Protein AF-Q76MQ9-F1 (afdb_monomer_lite)

Structure (mmCIF, N/CA/C/O backbone):
data_AF-Q76MQ9-F1
#
_entry.id   AF-Q76MQ9-F1
#
loop_
_atom_site.group_PDB
_atom_site.id
_atom_site.type_symbol
_atom_site.label_atom_id
_atom_site.label_alt_id
_atom_site.label_comp_id
_atom_site.label_asym_id
_atom_site.label_entity_id
_atom_site.label_seq_id
_atom_site.pdbx_PDB_ins_code
_atom_site.Cartn_x
_atom_site.Cartn_y
_atom_site.Cartn_z
_atom_site.occupancy
_atom_site.B_iso_or_equiv
_atom_site.auth_seq_id
_atom_site.auth_comp_id
_atom_site.auth_asym_id
_atom_site.auth_atom_id
_atom_site.pdbx_PDB_model_num
ATOM 1 N N . MET A 1 1 ? -10.849 -22.589 -16.162 1.00 43.97 1 MET A N 1
ATOM 2 C CA . MET A 1 1 ? -10.514 -21.349 -15.435 1.00 43.97 1 MET A CA 1
ATOM 3 C C . MET A 1 1 ? -9.513 -21.749 -14.378 1.00 43.97 1 MET A C 1
ATOM 5 O O . MET A 1 1 ? -9.881 -22.502 -13.482 1.00 43.97 1 MET A O 1
ATOM 9 N N . GLU A 1 2 ? -8.247 -21.390 -14.553 1.00 57.81 2 GLU A N 1
ATOM 10 C CA . GLU A 1 2 ? -7.241 -21.664 -13.529 1.00 57.81 2 GLU A CA 1
ATOM 11 C C . GLU A 1 2 ? -7.565 -20.832 -12.284 1.00 57.81 2 GLU A C 1
ATOM 13 O O . GLU A 1 2 ? -7.937 -19.661 -12.373 1.00 57.81 2 GLU A O 1
ATOM 18 N N . LYS A 1 3 ? -7.523 -21.473 -11.115 1.00 65.50 3 LYS A N 1
ATOM 19 C CA . LYS A 1 3 ? -7.735 -20.798 -9.835 1.00 65.50 3 LYS A CA 1
ATOM 20 C C . LYS A 1 3 ? -6.460 -20.031 -9.497 1.00 65.50 3 LYS A C 1
ATOM 22 O O . LYS A 1 3 ? -5.523 -20.620 -8.977 1.00 65.50 3 LYS A O 1
ATOM 27 N N . HIS A 1 4 ? -6.446 -18.727 -9.751 1.00 78.44 4 HIS A N 1
ATOM 28 C CA . HIS A 1 4 ? -5.380 -17.819 -9.302 1.00 78.44 4 HIS A CA 1
ATOM 29 C C . HIS A 1 4 ? -5.653 -17.265 -7.894 1.00 78.44 4 HIS A C 1
ATOM 31 O O . HIS A 1 4 ? -5.358 -16.109 -7.602 1.00 78.44 4 HIS A O 1
ATOM 37 N N . ASN A 1 5 ? -6.267 -18.079 -7.032 1.00 89.25 5 ASN A N 1
ATOM 38 C CA . ASN A 1 5 ? -6.522 -17.697 -5.650 1.00 89.25 5 ASN A CA 1
ATOM 39 C C . ASN A 1 5 ? -5.301 -18.067 -4.813 1.00 89.25 5 ASN A C 1
ATOM 41 O O . ASN A 1 5 ? -4.793 -19.182 -4.924 1.00 89.25 5 ASN A O 1
ATOM 45 N N . TYR A 1 6 ? -4.875 -17.139 -3.968 1.00 92.94 6 TYR A N 1
ATOM 46 C CA . TYR A 1 6 ? -3.812 -17.341 -2.993 1.00 92.94 6 TYR A CA 1
ATOM 47 C C . TYR A 1 6 ? -4.435 -17.440 -1.602 1.00 92.94 6 TYR A C 1
ATOM 49 O O . TYR A 1 6 ? -5.430 -16.771 -1.321 1.00 92.94 6 TYR A O 1
ATOM 57 N N . GLU A 1 7 ? -3.852 -18.263 -0.734 1.00 91.62 7 GLU A N 1
ATOM 58 C CA . GLU A 1 7 ? -4.339 -18.453 0.640 1.00 91.62 7 GLU A CA 1
ATOM 59 C C . GLU A 1 7 ? -3.952 -17.276 1.553 1.00 91.62 7 GLU A C 1
ATOM 61 O O . GLU A 1 7 ? -4.604 -17.024 2.566 1.00 91.62 7 GLU A O 1
ATOM 66 N N . SER A 1 8 ? -2.902 -16.529 1.193 1.00 94.31 8 SER A N 1
ATOM 67 C CA . SER A 1 8 ? -2.386 -15.398 1.965 1.00 94.31 8 SER A CA 1
ATOM 68 C C . SER A 1 8 ? -2.114 -14.178 1.088 1.00 94.31 8 SER A C 1
ATOM 70 O O . SER A 1 8 ? -1.613 -14.290 -0.033 1.00 94.31 8 SER A O 1
ATOM 72 N N . ALA A 1 9 ? -2.368 -12.991 1.644 1.00 93.81 9 ALA A N 1
ATOM 73 C CA . ALA A 1 9 ? -2.048 -11.722 0.997 1.00 93.81 9 ALA A CA 1
ATOM 74 C C . ALA A 1 9 ? -0.542 -11.583 0.716 1.00 93.81 9 ALA A C 1
ATOM 76 O O . ALA A 1 9 ? -0.165 -11.089 -0.341 1.00 93.81 9 ALA A O 1
ATOM 77 N N . ALA A 1 10 ? 0.324 -12.074 1.611 1.00 93.62 10 ALA A N 1
ATOM 78 C CA . ALA A 1 10 ? 1.774 -11.984 1.432 1.00 93.62 10 ALA A CA 1
ATOM 79 C C . ALA A 1 10 ? 2.255 -12.762 0.194 1.00 93.62 10 ALA A C 1
ATOM 81 O O . ALA A 1 10 ? 3.074 -12.264 -0.578 1.00 93.62 10 ALA A O 1
ATOM 82 N N . GLU A 1 11 ? 1.703 -13.958 -0.028 1.00 94.69 11 GLU A N 1
ATOM 83 C CA . GLU A 1 11 ? 2.017 -14.781 -1.200 1.00 94.69 11 GLU A CA 1
ATOM 84 C C . GLU A 1 11 ? 1.506 -14.134 -2.489 1.00 94.69 11 GLU A C 1
ATOM 86 O O . GLU A 1 11 ? 2.221 -14.110 -3.489 1.00 94.69 11 GLU A O 1
ATOM 91 N N . ALA A 1 12 ? 0.297 -13.565 -2.455 1.00 95.00 12 ALA A N 1
ATOM 92 C CA . ALA A 1 12 ? -0.278 -12.863 -3.597 1.00 95.00 12 ALA A CA 1
ATOM 93 C C . ALA A 1 12 ? 0.556 -11.634 -3.983 1.00 95.00 12 ALA A C 1
ATOM 95 O O . ALA A 1 12 ? 0.900 -11.464 -5.150 1.00 95.00 12 ALA A O 1
ATOM 96 N N . ILE A 1 13 ? 0.943 -10.809 -3.006 1.00 94.50 13 ILE A N 1
ATOM 97 C CA . ILE A 1 13 ? 1.774 -9.618 -3.226 1.00 94.50 13 ILE A CA 1
ATOM 98 C C . ILE A 1 13 ? 3.134 -10.016 -3.807 1.00 94.50 13 ILE A C 1
ATOM 100 O O . ILE A 1 13 ? 3.616 -9.389 -4.752 1.00 94.50 13 ILE A O 1
ATOM 104 N N . GLN A 1 14 ? 3.743 -11.088 -3.296 1.00 94.00 14 GLN A N 1
ATOM 105 C CA . GLN A 1 14 ? 4.997 -11.593 -3.846 1.00 94.00 14 GLN A CA 1
ATOM 106 C C . GLN A 1 14 ? 4.825 -12.136 -5.270 1.00 94.00 14 GLN A C 1
ATOM 108 O O . GLN A 1 14 ? 5.671 -11.884 -6.121 1.00 94.00 14 GLN A O 1
ATOM 113 N N . ALA A 1 15 ? 3.717 -12.814 -5.568 1.00 94.38 15 ALA A N 1
ATOM 114 C CA . ALA A 1 15 ? 3.419 -13.269 -6.921 1.00 94.38 15 ALA A CA 1
ATOM 115 C C . ALA A 1 15 ? 3.222 -12.107 -7.908 1.00 94.38 15 ALA A C 1
ATOM 117 O O . ALA A 1 15 ? 3.606 -12.245 -9.072 1.00 94.38 15 ALA A O 1
ATOM 118 N N . VAL A 1 16 ? 2.675 -10.970 -7.455 1.00 94.25 16 VAL A N 1
ATOM 119 C CA . VAL A 1 16 ? 2.612 -9.740 -8.262 1.00 94.25 16 VAL A CA 1
ATOM 120 C C . VAL A 1 16 ? 4.014 -9.200 -8.533 1.00 94.25 16 VAL A C 1
ATOM 122 O O . VAL A 1 16 ? 4.350 -8.943 -9.685 1.00 94.25 16 VAL A O 1
ATOM 125 N N . ARG A 1 17 ? 4.870 -9.111 -7.506 1.00 92.31 17 ARG A N 1
ATOM 126 C CA . ARG A 1 17 ? 6.270 -8.669 -7.672 1.00 92.31 17 ARG A CA 1
ATOM 127 C C . ARG A 1 17 ? 7.076 -9.586 -8.602 1.00 92.31 17 ARG A C 1
ATOM 129 O O . ARG A 1 17 ? 7.877 -9.108 -9.398 1.00 92.31 17 ARG A O 1
ATOM 136 N N . ASP A 1 18 ? 6.826 -10.891 -8.550 1.00 94.19 18 ASP A N 1
ATOM 137 C CA . ASP A 1 18 ? 7.472 -11.899 -9.400 1.00 94.19 18 ASP A CA 1
ATOM 138 C C . ASP A 1 18 ? 6.932 -11.923 -10.848 1.00 94.19 18 ASP A C 1
ATOM 140 O O . ASP A 1 18 ? 7.350 -12.773 -11.636 1.00 94.19 18 ASP A O 1
ATOM 144 N N . ASN A 1 19 ? 5.989 -11.044 -11.213 1.00 92.06 19 ASN A N 1
ATOM 145 C CA . ASN A 1 19 ? 5.266 -11.054 -12.495 1.00 92.06 19 ASN A CA 1
ATOM 146 C C . ASN A 1 19 ? 4.509 -12.370 -12.784 1.00 92.06 19 ASN A C 1
ATOM 148 O O . ASN A 1 19 ? 4.196 -12.678 -13.934 1.00 92.06 19 ASN A O 1
ATOM 152 N N . LYS A 1 20 ? 4.200 -13.164 -11.751 1.00 92.81 20 LYS A N 1
ATOM 153 C CA . LYS A 1 20 ? 3.372 -14.381 -11.865 1.00 92.81 20 LYS A CA 1
ATOM 154 C C . LYS A 1 20 ? 1.881 -14.048 -11.834 1.00 92.81 20 LYS A C 1
ATOM 156 O O . LYS A 1 20 ? 1.080 -14.765 -12.430 1.00 92.81 20 LYS A O 1
ATOM 161 N N . LEU A 1 21 ? 1.517 -12.968 -11.142 1.00 92.50 21 LEU A N 1
ATOM 162 C CA . LEU A 1 21 ? 0.163 -12.433 -11.057 1.00 92.50 21 LEU A CA 1
ATOM 163 C C . LEU A 1 21 ? 0.154 -10.989 -11.575 1.00 92.50 21 LEU A C 1
ATOM 165 O O . LEU A 1 21 ? 0.960 -10.174 -11.152 1.00 92.50 21 LEU A O 1
ATOM 169 N N . HIS A 1 22 ? -0.767 -10.657 -12.478 1.00 91.25 22 HIS A N 1
ATOM 170 C CA . HIS A 1 22 ? -0.803 -9.321 -13.090 1.00 91.25 22 HIS A CA 1
ATOM 171 C C . HIS A 1 22 ? -1.515 -8.275 -12.225 1.00 91.25 22 HIS A C 1
ATOM 173 O O . HIS A 1 22 ? -1.220 -7.088 -12.319 1.00 91.25 22 HIS A O 1
ATOM 179 N N . ALA A 1 23 ? -2.484 -8.703 -11.416 1.00 92.25 23 ALA A N 1
ATOM 180 C CA . ALA A 1 23 ? -3.270 -7.823 -10.565 1.00 92.25 23 ALA A CA 1
ATOM 181 C C . ALA A 1 23 ? -3.756 -8.579 -9.329 1.00 92.25 23 ALA A C 1
ATOM 183 O O . ALA A 1 23 ? -4.116 -9.754 -9.412 1.00 92.25 23 ALA A O 1
ATOM 184 N N . PHE A 1 24 ? -3.806 -7.880 -8.199 1.00 93.94 24 PHE A N 1
ATOM 185 C CA . PHE A 1 24 ? -4.312 -8.399 -6.936 1.00 93.94 24 PHE A CA 1
ATOM 186 C C . PHE A 1 24 ? -5.328 -7.415 -6.354 1.00 93.94 24 PHE A C 1
ATOM 188 O O . PHE A 1 24 ? -5.054 -6.221 -6.257 1.00 93.94 24 PHE A O 1
ATOM 195 N N . ILE A 1 25 ? -6.513 -7.918 -6.003 1.00 93.56 25 ILE A N 1
ATOM 196 C CA . ILE A 1 25 ? -7.604 -7.124 -5.431 1.00 93.56 25 ILE A CA 1
ATOM 197 C C . ILE A 1 25 ? -7.673 -7.441 -3.942 1.00 93.56 25 ILE A C 1
ATOM 199 O O . ILE A 1 25 ? -7.880 -8.595 -3.568 1.00 93.56 25 ILE A O 1
ATOM 203 N N . TRP A 1 26 ? -7.508 -6.419 -3.105 1.00 93.88 26 TRP A N 1
ATOM 204 C CA . TRP A 1 26 ? -7.521 -6.548 -1.650 1.00 93.88 26 TRP A CA 1
ATOM 205 C C . TRP A 1 26 ? -7.908 -5.225 -0.974 1.00 93.88 26 TRP A C 1
ATOM 207 O O . TRP A 1 26 ? -8.141 -4.225 -1.654 1.00 93.88 26 TRP A O 1
ATOM 217 N N . ASP A 1 27 ? -7.976 -5.224 0.358 1.00 93.44 27 ASP A N 1
ATOM 218 C CA . ASP A 1 27 ? -8.239 -4.028 1.160 1.00 93.44 27 ASP A CA 1
ATOM 219 C C . ASP A 1 27 ? -7.221 -2.916 0.883 1.00 93.44 27 ASP A C 1
ATOM 221 O O . ASP A 1 27 ? -6.005 -3.138 0.882 1.00 93.44 27 ASP A O 1
ATOM 225 N N . SER A 1 28 ? -7.729 -1.692 0.717 1.00 91.81 28 SER A N 1
ATOM 226 C CA . SER A 1 28 ? -6.919 -0.533 0.334 1.00 91.81 28 SER A CA 1
ATOM 227 C C . SER A 1 28 ? -5.837 -0.202 1.354 1.00 91.81 28 SER A C 1
ATOM 229 O O . SER A 1 28 ? -4.711 0.057 0.957 1.00 91.81 28 SER A O 1
ATOM 231 N N . ALA A 1 29 ? -6.129 -0.293 2.656 1.00 90.25 29 ALA A N 1
ATOM 232 C CA . ALA A 1 29 ? -5.161 0.017 3.710 1.00 90.25 29 ALA A CA 1
ATOM 233 C C . ALA A 1 29 ? -3.894 -0.855 3.634 1.00 90.25 29 ALA A C 1
ATOM 235 O O . ALA A 1 29 ? -2.789 -0.368 3.856 1.00 90.25 29 ALA A O 1
ATOM 236 N N . VAL A 1 30 ? -4.042 -2.139 3.287 1.00 92.12 30 VAL A N 1
ATOM 237 C CA . VAL A 1 30 ? -2.905 -3.065 3.154 1.00 92.12 30 VAL A CA 1
ATOM 238 C C . VAL A 1 30 ? -2.125 -2.773 1.874 1.00 92.12 30 VAL A C 1
ATOM 240 O O . VAL A 1 30 ? -0.898 -2.738 1.895 1.00 92.12 30 VAL A O 1
ATOM 243 N N . LEU A 1 31 ? -2.828 -2.547 0.761 1.00 91.94 31 LEU A N 1
ATOM 244 C CA . LEU A 1 31 ? -2.188 -2.288 -0.529 1.00 91.94 31 LEU A CA 1
ATOM 245 C C . LEU A 1 31 ? -1.478 -0.930 -0.571 1.00 91.94 31 LEU A C 1
ATOM 247 O O . LEU A 1 31 ? -0.385 -0.842 -1.118 1.00 91.94 31 LEU A O 1
ATOM 251 N N . GLU A 1 32 ? -2.064 0.111 0.022 1.00 88.69 32 GLU A N 1
ATOM 252 C CA . GLU A 1 32 ? -1.445 1.436 0.140 1.00 88.69 32 GLU A CA 1
ATOM 253 C C . GLU A 1 32 ? -0.180 1.389 1.001 1.00 88.69 32 GLU A C 1
ATOM 255 O O . GLU A 1 32 ? 0.820 2.004 0.640 1.00 88.69 32 GLU A O 1
ATOM 260 N N . PHE A 1 33 ? -0.190 0.615 2.091 1.00 90.31 33 PHE A N 1
ATOM 261 C CA . PHE A 1 33 ? 0.997 0.396 2.917 1.00 90.31 33 PHE A CA 1
ATOM 262 C C . PHE A 1 33 ? 2.111 -0.356 2.167 1.00 90.31 33 PHE A C 1
ATOM 264 O O . PHE A 1 33 ? 3.277 0.022 2.224 1.00 90.31 33 PHE A O 1
ATOM 271 N N . GLU A 1 34 ? 1.780 -1.413 1.427 1.00 90.38 34 GLU A N 1
ATOM 272 C CA . GLU A 1 34 ? 2.784 -2.179 0.672 1.00 90.38 34 GLU A CA 1
ATOM 273 C C . GLU A 1 34 ? 3.360 -1.395 -0.512 1.00 90.38 34 GLU A C 1
ATOM 275 O O . GLU A 1 34 ? 4.561 -1.485 -0.783 1.00 90.38 34 GLU A O 1
ATOM 280 N N . ALA A 1 35 ? 2.524 -0.594 -1.180 1.00 88.31 35 ALA A N 1
ATOM 281 C CA . ALA A 1 35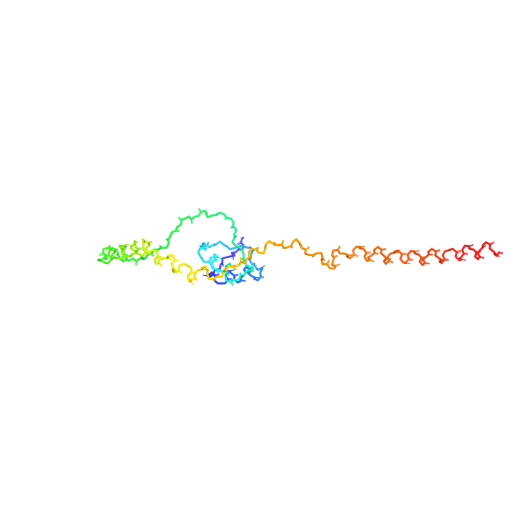 ? 2.952 0.314 -2.239 1.00 88.31 35 ALA A CA 1
ATOM 282 C C . ALA A 1 35 ? 3.806 1.477 -1.703 1.00 88.31 35 ALA A C 1
ATOM 284 O O . ALA A 1 35 ? 4.706 1.940 -2.400 1.00 88.31 35 ALA A O 1
ATOM 285 N N . SER A 1 36 ? 3.560 1.943 -0.471 1.00 85.06 36 SER A N 1
ATOM 286 C CA . SER A 1 36 ? 4.368 2.997 0.161 1.00 85.06 36 SER A CA 1
ATOM 287 C C . SER A 1 36 ? 5.707 2.474 0.692 1.00 85.06 36 SER A C 1
ATOM 289 O O . SER A 1 36 ? 6.711 3.184 0.663 1.00 85.06 36 SER A O 1
ATOM 291 N N . GLN A 1 37 ? 5.762 1.214 1.138 1.00 85.12 37 GLN A N 1
ATOM 292 C CA . GLN A 1 37 ? 6.982 0.617 1.680 1.00 85.12 37 GLN A CA 1
ATOM 293 C C . GLN A 1 37 ? 8.008 0.278 0.592 1.00 85.12 37 GLN A C 1
ATOM 295 O O . GLN A 1 37 ? 9.208 0.505 0.770 1.00 85.12 37 GLN A O 1
ATOM 300 N N . LYS A 1 38 ? 7.554 -0.291 -0.531 1.00 81.00 38 LYS A N 1
ATOM 301 C CA . LYS A 1 38 ? 8.399 -0.572 -1.694 1.00 81.00 38 LYS A CA 1
ATOM 302 C C . LYS A 1 38 ? 7.752 0.041 -2.927 1.00 81.00 38 LYS A C 1
ATOM 304 O O . LYS A 1 38 ? 6.695 -0.391 -3.367 1.00 81.00 38 LYS A O 1
ATOM 309 N N . CYS A 1 39 ? 8.431 1.022 -3.514 1.00 85.19 39 CYS A N 1
ATOM 310 C CA . CYS A 1 39 ? 7.952 1.761 -4.686 1.00 85.19 39 CYS A CA 1
ATOM 311 C C . CYS A 1 39 ? 8.014 0.945 -5.998 1.00 85.19 39 CYS A C 1
ATOM 313 O O . CYS A 1 39 ? 8.243 1.511 -7.067 1.00 85.19 39 CYS A O 1
ATOM 315 N N . ASP A 1 40 ? 7.913 -0.384 -5.921 1.00 87.75 40 ASP A N 1
ATOM 316 C CA . ASP A 1 40 ? 7.840 -1.305 -7.056 1.00 87.75 40 ASP A CA 1
ATOM 317 C C . ASP A 1 40 ? 6.393 -1.635 -7.450 1.00 87.75 40 ASP A C 1
ATOM 319 O O . ASP A 1 40 ? 6.144 -2.072 -8.573 1.00 87.75 40 ASP A O 1
ATOM 323 N N . LEU A 1 41 ? 5.442 -1.394 -6.546 1.00 89.00 41 LEU A N 1
ATOM 324 C CA . LEU A 1 41 ? 4.015 -1.607 -6.749 1.00 89.00 41 LEU A CA 1
ATOM 325 C C . LEU A 1 41 ? 3.261 -0.277 -6.740 1.00 89.00 41 LEU A C 1
ATOM 327 O O . LEU A 1 41 ? 3.640 0.674 -6.061 1.00 89.00 41 LEU A O 1
ATOM 331 N N . VAL A 1 42 ? 2.153 -0.232 -7.478 1.00 89.50 42 VAL A N 1
ATOM 332 C CA . VAL A 1 42 ? 1.228 0.906 -7.488 1.00 89.50 42 VAL A CA 1
ATOM 333 C C . VAL A 1 42 ? -0.198 0.412 -7.302 1.00 89.50 42 VAL A C 1
ATOM 335 O O . VAL A 1 42 ? -0.591 -0.619 -7.851 1.00 89.50 42 VAL A O 1
ATOM 338 N N . THR A 1 43 ? -0.988 1.159 -6.538 1.00 89.06 43 THR A N 1
ATOM 339 C CA . THR A 1 43 ? -2.435 0.963 -6.465 1.00 89.06 43 THR A CA 1
ATOM 340 C C . THR A 1 43 ? -3.102 1.724 -7.612 1.00 89.06 43 THR A C 1
ATOM 342 O O . THR A 1 43 ? -2.656 2.798 -8.012 1.00 89.06 43 THR A O 1
ATOM 345 N N . THR A 1 44 ? -4.149 1.148 -8.204 1.00 87.25 44 THR A N 1
ATOM 346 C CA . THR A 1 44 ? -4.869 1.755 -9.333 1.00 87.25 44 THR A CA 1
ATOM 347 C C . THR A 1 44 ? -6.367 1.488 -9.232 1.00 87.25 44 THR A C 1
ATOM 349 O O . THR A 1 44 ? -6.784 0.471 -8.677 1.00 87.25 44 THR A O 1
ATOM 352 N N . GLY A 1 45 ? -7.169 2.392 -9.797 1.00 85.88 45 GLY A N 1
ATOM 353 C CA . GLY A 1 45 ? -8.629 2.309 -9.816 1.00 85.88 45 GLY A CA 1
ATOM 354 C C . GLY A 1 45 ? -9.326 3.038 -8.663 1.00 85.88 45 GLY A C 1
ATOM 355 O O . GLY A 1 45 ? -8.696 3.638 -7.795 1.00 85.88 45 GLY A O 1
ATOM 356 N N . GLU A 1 46 ? -10.660 3.003 -8.687 1.00 88.62 46 GLU A N 1
ATOM 357 C CA . GLU A 1 46 ? -11.513 3.597 -7.656 1.00 88.62 46 GLU A CA 1
ATOM 358 C C . GLU A 1 46 ? -11.909 2.578 -6.577 1.00 88.62 46 GLU A C 1
ATOM 360 O O . GLU A 1 46 ? -12.079 1.384 -6.833 1.00 88.62 46 GLU A O 1
ATOM 365 N N . LEU A 1 47 ? -12.131 3.076 -5.359 1.00 89.62 47 LEU A N 1
ATOM 366 C CA . LEU A 1 47 ? -12.668 2.300 -4.241 1.00 89.62 47 LEU A CA 1
ATOM 367 C C . LEU A 1 47 ? -14.121 1.892 -4.520 1.00 89.62 47 LEU A C 1
ATOM 369 O O . LEU A 1 47 ? -15.045 2.686 -4.332 1.00 89.62 47 LEU A O 1
ATOM 373 N N . PHE A 1 48 ? -14.323 0.638 -4.926 1.00 87.44 48 PHE A N 1
ATOM 374 C CA . PHE A 1 48 ? -15.639 0.104 -5.294 1.00 87.44 48 PHE A CA 1
ATOM 375 C C . PHE A 1 48 ? -16.409 -0.535 -4.122 1.00 87.44 48 PHE A C 1
ATOM 377 O O . PHE A 1 48 ? -17.622 -0.717 -4.217 1.00 87.44 48 PHE A O 1
ATOM 384 N N . PHE A 1 49 ? -15.746 -0.844 -2.999 1.00 89.69 49 PHE A N 1
ATOM 385 C CA . PHE A 1 49 ? -16.378 -1.423 -1.807 1.00 89.69 49 PHE A CA 1
ATOM 386 C C . PHE A 1 49 ? -15.900 -0.726 -0.528 1.00 89.69 49 PHE A C 1
ATOM 388 O O . PHE A 1 49 ? -14.845 -1.035 0.019 1.00 89.69 49 PHE A O 1
ATOM 395 N N . ARG A 1 50 ? -16.684 0.247 -0.049 1.00 90.88 50 ARG A N 1
ATOM 396 C CA . ARG A 1 50 ? -16.345 1.024 1.151 1.00 90.88 50 ARG A CA 1
ATOM 397 C C . ARG A 1 50 ? -16.816 0.299 2.406 1.00 90.88 50 ARG A C 1
ATOM 399 O O . ARG A 1 50 ? -17.997 0.333 2.738 1.00 90.88 50 ARG A O 1
ATOM 406 N N . SER A 1 51 ? -15.870 -0.322 3.096 1.00 91.75 51 SER A N 1
ATOM 407 C CA . SER A 1 51 ? -16.050 -0.921 4.419 1.00 91.75 51 SER A CA 1
ATOM 408 C C . SER A 1 51 ? -14.996 -0.389 5.389 1.00 91.75 51 SER A C 1
ATOM 410 O O . SER A 1 51 ? -14.007 0.202 4.965 1.00 91.75 51 SER A O 1
ATOM 412 N N . GLY A 1 52 ? -15.226 -0.564 6.692 1.00 91.31 52 GLY A N 1
ATOM 413 C CA . GLY A 1 52 ? -14.314 -0.108 7.741 1.00 91.31 52 GLY A CA 1
ATOM 414 C C . GLY A 1 52 ? -13.988 -1.212 8.742 1.00 91.31 52 GLY A C 1
ATOM 415 O O . GLY A 1 52 ? -14.804 -2.103 8.986 1.00 91.31 52 GLY A O 1
ATOM 416 N N . PHE A 1 53 ? -12.799 -1.134 9.339 1.00 94.19 53 PHE A N 1
ATOM 417 C CA . PHE A 1 53 ? -12.388 -2.033 10.414 1.00 94.19 53 PHE A CA 1
ATOM 418 C C . PHE A 1 53 ? -13.099 -1.687 11.727 1.00 94.19 53 PHE A C 1
ATOM 420 O O . PHE A 1 53 ? -13.369 -0.524 12.025 1.00 94.19 53 PHE A O 1
ATOM 427 N N . GLY A 1 54 ? -13.389 -2.706 12.535 1.00 94.50 54 GLY A N 1
ATOM 428 C CA . GLY A 1 54 ? -14.066 -2.539 13.816 1.00 94.50 54 GLY A CA 1
ATOM 429 C C . GLY A 1 54 ? -13.655 -3.596 14.834 1.00 94.50 54 GLY A C 1
ATOM 430 O O . GLY A 1 54 ? -13.174 -4.672 14.483 1.00 94.50 54 GLY A O 1
ATOM 431 N N . ILE A 1 55 ? -13.863 -3.288 16.114 1.00 96.12 55 ILE A N 1
ATOM 432 C CA . ILE A 1 55 ? -13.562 -4.205 17.217 1.00 96.12 55 ILE A CA 1
ATOM 433 C C . ILE A 1 55 ? -14.790 -5.074 17.502 1.00 96.12 55 ILE A C 1
ATOM 435 O O . ILE A 1 55 ? -15.843 -4.578 17.906 1.00 96.12 55 ILE A O 1
ATOM 439 N N . GLY A 1 56 ? -14.646 -6.386 17.312 1.00 95.12 56 GLY A N 1
ATOM 440 C CA . GLY A 1 56 ? -15.695 -7.363 17.594 1.00 95.12 56 GLY A CA 1
ATOM 441 C C . GLY A 1 56 ? -15.782 -7.726 19.078 1.00 95.12 56 GLY A C 1
ATOM 442 O O . GLY A 1 56 ? -14.775 -8.006 19.723 1.00 95.12 56 GLY A O 1
ATOM 443 N N . MET A 1 57 ? -16.999 -7.774 19.624 1.00 95.69 57 MET A N 1
ATOM 444 C CA . MET A 1 57 ? -17.278 -8.261 20.981 1.00 95.69 57 MET A CA 1
ATOM 445 C C . MET A 1 57 ? -18.501 -9.177 20.976 1.00 95.69 57 MET A C 1
ATOM 447 O O . MET A 1 57 ? -19.357 -9.083 20.094 1.00 95.69 57 MET A O 1
ATOM 451 N N . ARG A 1 58 ? -18.614 -10.047 21.990 1.00 96.69 58 ARG A N 1
ATOM 452 C CA . ARG A 1 58 ? -19.838 -10.834 22.201 1.00 96.69 58 ARG A CA 1
ATOM 453 C C . ARG A 1 58 ? -21.042 -9.906 22.367 1.00 96.69 58 ARG A C 1
ATOM 455 O O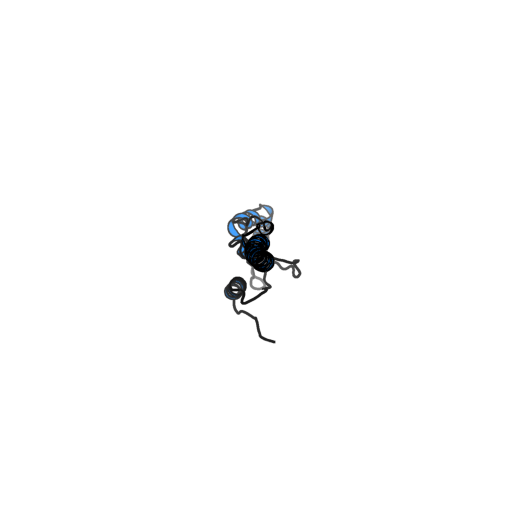 . ARG A 1 58 ? -20.921 -8.811 22.926 1.00 96.69 58 ARG A O 1
ATOM 462 N N . LYS A 1 59 ? -22.203 -10.380 21.907 1.00 93.56 59 LYS A N 1
ATOM 463 C CA . LYS A 1 59 ? -23.484 -9.710 22.149 1.00 93.56 59 LYS A CA 1
ATOM 464 C C . LYS A 1 59 ? -23.657 -9.492 23.658 1.00 93.56 59 LYS A C 1
ATOM 466 O O . LYS A 1 59 ? -23.230 -10.328 24.451 1.00 93.56 59 LYS A O 1
ATOM 471 N N . ASP A 1 60 ? -24.184 -8.324 24.014 1.00 93.88 60 ASP A N 1
ATOM 472 C CA . ASP A 1 60 ? -24.428 -7.882 25.396 1.00 93.88 60 ASP A CA 1
ATOM 473 C C . ASP A 1 60 ? -23.182 -7.754 26.292 1.00 93.88 60 ASP A C 1
ATOM 475 O O . ASP A 1 60 ? -23.276 -7.725 27.517 1.00 93.88 60 ASP A O 1
ATOM 479 N N . SER A 1 61 ? -21.993 -7.610 25.692 1.00 95.81 61 SER A N 1
ATOM 480 C CA . SER A 1 61 ? -20.784 -7.257 26.443 1.00 95.81 61 SER A CA 1
ATOM 481 C C . SER A 1 61 ? -20.942 -5.890 27.134 1.00 95.81 61 SER A C 1
ATOM 483 O O . SER A 1 61 ? -21.228 -4.901 26.445 1.00 95.81 61 SER A O 1
ATOM 485 N N . PRO A 1 62 ? -20.666 -5.780 28.450 1.00 95.69 62 PRO A N 1
ATOM 486 C CA . PRO A 1 62 ? -20.756 -4.512 29.181 1.00 95.69 62 PRO A CA 1
ATOM 487 C C . PRO A 1 62 ? -19.737 -3.471 28.685 1.00 95.69 62 PRO A C 1
ATOM 489 O O . PRO A 1 62 ? -19.907 -2.275 28.894 1.00 95.69 62 PRO A O 1
ATOM 492 N N . TRP A 1 63 ? -18.691 -3.909 27.980 1.00 95.44 63 TRP A N 1
ATOM 493 C CA . TRP A 1 63 ? -17.619 -3.047 27.476 1.00 95.44 63 TRP A CA 1
ATOM 494 C C . TRP A 1 63 ? -17.953 -2.348 26.160 1.00 95.44 63 TRP A C 1
ATOM 496 O O . TRP A 1 63 ? -17.269 -1.394 25.792 1.00 95.44 63 TRP A O 1
ATOM 506 N N . LYS A 1 64 ? -19.005 -2.787 25.454 1.00 95.56 64 LYS A N 1
ATOM 507 C CA . LYS A 1 64 ? -19.324 -2.306 24.102 1.00 95.56 64 LYS A CA 1
ATOM 508 C C . LYS A 1 64 ? -19.450 -0.781 24.048 1.00 95.56 6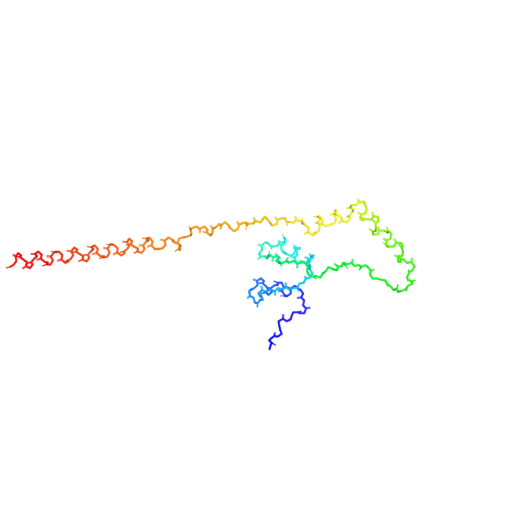4 LYS A C 1
ATOM 510 O O . LYS A 1 64 ? -18.866 -0.150 23.170 1.00 95.56 64 LYS A O 1
ATOM 515 N N . GLN A 1 65 ? -20.192 -0.193 24.990 1.00 9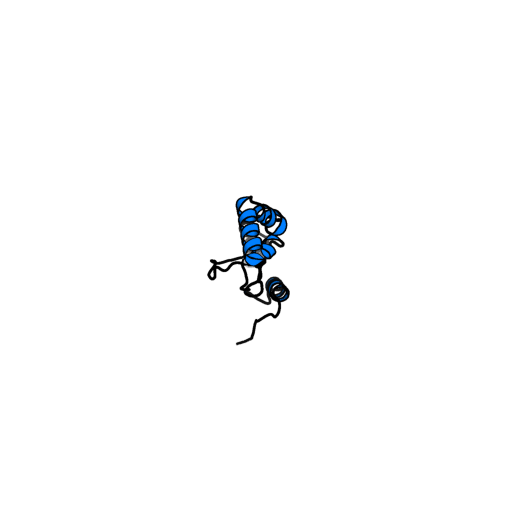5.31 65 GLN A N 1
ATOM 516 C CA . GLN A 1 65 ? -20.397 1.259 25.048 1.00 95.31 65 GLN A CA 1
ATOM 517 C C . GLN A 1 65 ? -19.107 2.001 25.394 1.00 95.31 65 GLN A C 1
ATOM 519 O O . GLN A 1 65 ? -18.728 2.921 24.675 1.00 95.31 65 GLN A O 1
ATOM 524 N N . ASN A 1 66 ? -18.405 1.566 26.442 1.00 96.62 66 ASN A N 1
ATOM 525 C CA . ASN A 1 66 ? -17.188 2.231 26.907 1.00 96.62 66 ASN A CA 1
ATOM 526 C C . ASN A 1 66 ? -16.093 2.249 25.831 1.00 96.62 66 ASN A C 1
ATOM 528 O O . ASN A 1 66 ? -15.469 3.282 25.612 1.00 96.62 66 ASN A O 1
ATOM 532 N N . VAL A 1 67 ? -15.895 1.137 25.117 1.00 96.56 67 VAL A N 1
ATOM 533 C CA . VAL A 1 67 ? -14.913 1.056 24.024 1.00 96.56 67 VAL A CA 1
ATOM 534 C C . VAL A 1 67 ? -15.328 1.924 22.840 1.00 96.56 67 VAL A C 1
ATOM 536 O O . VAL A 1 67 ? -14.491 2.627 22.286 1.00 96.56 67 VAL A O 1
ATOM 539 N N . SER A 1 68 ? -16.614 1.932 22.475 1.00 95.88 68 SER A N 1
ATOM 540 C CA . SER A 1 68 ? -17.098 2.773 21.371 1.00 95.88 68 SER A CA 1
ATOM 541 C C . SER A 1 68 ? -16.871 4.262 21.663 1.00 95.88 68 SER A C 1
ATOM 543 O O . SER A 1 68 ? -16.387 4.988 20.802 1.00 95.88 68 SER A O 1
ATOM 545 N N . LEU A 1 69 ? -17.148 4.706 22.896 1.00 97.00 69 LEU A N 1
ATOM 546 C CA . LEU A 1 69 ? -16.884 6.082 23.332 1.00 97.00 69 LEU A CA 1
ATOM 547 C C . LEU A 1 69 ? -15.386 6.409 23.357 1.00 97.00 69 LEU A C 1
ATOM 549 O O . LEU A 1 69 ? -14.996 7.513 22.985 1.00 97.00 69 LEU A O 1
ATOM 553 N N . ALA A 1 70 ? -14.540 5.459 23.763 1.00 96.88 70 ALA A N 1
ATOM 554 C CA . ALA A 1 70 ? -13.093 5.644 23.741 1.00 96.88 70 ALA A CA 1
ATOM 555 C C . ALA A 1 70 ? -12.561 5.824 22.309 1.00 96.88 70 ALA A C 1
ATOM 557 O O . ALA A 1 70 ? -11.772 6.733 22.076 1.00 96.88 70 ALA A O 1
ATOM 558 N N . ILE A 1 71 ? -13.038 5.021 21.349 1.00 96.62 71 ILE A N 1
ATOM 559 C CA . ILE A 1 71 ? -12.664 5.150 19.930 1.00 96.62 71 ILE A CA 1
ATOM 560 C C . ILE A 1 71 ? -13.092 6.513 19.379 1.00 96.62 71 ILE A C 1
ATOM 562 O O . ILE A 1 71 ? -12.294 7.175 18.721 1.00 96.62 71 ILE A O 1
ATOM 566 N N . LEU A 1 72 ? -14.318 6.958 19.679 1.00 96.81 72 LEU A N 1
ATOM 567 C CA . LEU A 1 72 ? -14.799 8.281 19.266 1.00 96.81 72 LEU A CA 1
ATOM 568 C C . LEU A 1 72 ? -13.900 9.393 19.813 1.00 96.81 72 LEU A C 1
ATOM 570 O O . LEU A 1 72 ? -13.439 10.238 19.052 1.00 96.81 72 LEU A O 1
ATOM 574 N N . LYS A 1 73 ? -13.556 9.333 21.104 1.00 97.38 73 LYS A N 1
ATOM 575 C CA . LYS A 1 73 ? -12.649 10.303 21.728 1.00 97.38 73 LYS A CA 1
ATOM 576 C C . LYS A 1 73 ? -11.254 10.300 21.089 1.00 97.38 73 LYS A C 1
ATOM 578 O O . LYS A 1 73 ? -10.664 11.365 20.937 1.00 97.38 73 LYS A O 1
ATOM 583 N N . SER A 1 74 ? -10.735 9.129 20.712 1.00 96.75 74 SER A N 1
ATOM 584 C CA . SER A 1 74 ? -9.458 8.981 19.995 1.00 96.75 74 SER A CA 1
ATOM 585 C C . SER A 1 74 ? -9.490 9.516 18.559 1.00 96.75 74 SER A C 1
ATOM 587 O O . SER A 1 74 ? -8.448 9.858 18.006 1.00 96.75 74 SER A O 1
ATOM 589 N N . HIS A 1 75 ? -10.664 9.564 17.932 1.00 95.88 75 HIS A N 1
ATOM 590 C CA . HIS A 1 75 ? -10.831 10.201 16.629 1.00 95.88 75 HIS A CA 1
ATOM 591 C C . HIS A 1 75 ? -10.962 11.724 16.775 1.00 95.88 75 HIS A C 1
ATOM 593 O O . HIS A 1 75 ? -10.358 12.470 16.014 1.00 95.88 75 HIS A O 1
ATOM 599 N N . GLU A 1 76 ? -11.712 12.201 17.773 1.00 96.88 76 GLU A N 1
ATOM 600 C CA . GLU A 1 76 ? -11.899 13.635 18.045 1.00 96.88 76 GLU A CA 1
ATOM 601 C C . GLU A 1 76 ? -10.606 14.344 18.458 1.00 96.88 76 GLU A C 1
ATOM 603 O O . GLU A 1 76 ? -10.393 15.498 18.095 1.00 96.88 76 GLU A O 1
ATOM 608 N N . ASN A 1 77 ? -9.742 13.675 19.223 1.00 96.69 77 ASN A N 1
ATOM 609 C CA . ASN A 1 77 ? -8.493 14.264 19.702 1.00 96.69 77 ASN A CA 1
ATOM 610 C C . ASN A 1 77 ? -7.313 14.120 18.722 1.00 96.69 77 ASN A C 1
ATOM 612 O O . ASN A 1 77 ? -6.210 14.528 19.077 1.00 96.69 77 ASN A O 1
ATOM 616 N N . GLY A 1 78 ? -7.522 13.527 17.540 1.00 95.38 78 GLY A N 1
ATOM 617 C CA . GLY A 1 78 ? -6.484 13.336 16.519 1.00 95.38 78 GLY A CA 1
ATOM 618 C C . GLY A 1 78 ? -5.532 12.158 16.754 1.00 95.38 78 GLY A C 1
ATOM 619 O O . GLY A 1 78 ? -4.690 11.883 15.907 1.00 95.38 78 GLY A O 1
ATOM 620 N N . PHE A 1 79 ? -5.681 11.391 17.840 1.00 96.31 79 PHE A N 1
ATOM 621 C CA . PHE A 1 79 ? -4.782 10.268 18.136 1.00 96.31 79 PHE A CA 1
ATOM 622 C C . PHE A 1 79 ? -4.775 9.202 17.028 1.00 96.31 79 PHE A C 1
ATOM 624 O O . PHE A 1 79 ? -3.745 8.590 16.753 1.00 96.31 79 PHE A O 1
ATOM 631 N N . MET A 1 80 ? -5.918 8.974 16.373 1.00 94.44 80 MET A N 1
ATOM 632 C CA . MET A 1 80 ? -5.991 8.045 15.241 1.00 94.44 80 MET A CA 1
ATOM 633 C C . MET A 1 80 ? -5.185 8.532 14.023 1.00 94.44 80 MET A C 1
ATOM 635 O O . MET A 1 80 ? -4.580 7.721 13.329 1.00 94.44 80 MET A O 1
ATOM 639 N N . GLU A 1 81 ? -5.145 9.843 13.783 1.00 93.12 81 GLU A N 1
ATOM 640 C CA . GLU A 1 81 ? -4.373 10.446 12.689 1.00 93.12 81 GLU A CA 1
ATOM 641 C C . GLU A 1 81 ? -2.864 10.328 12.945 1.00 93.12 81 GLU A C 1
ATOM 643 O O . GLU A 1 81 ? -2.102 9.968 12.045 1.00 93.12 81 GLU A O 1
ATOM 648 N N . ASP A 1 82 ? -2.435 10.525 14.195 1.00 94.56 82 ASP A N 1
ATOM 649 C CA . ASP A 1 82 ? -1.041 10.324 14.601 1.00 94.56 82 ASP A CA 1
ATOM 650 C C . ASP A 1 82 ? -0.580 8.876 14.376 1.00 94.56 82 ASP A C 1
ATOM 652 O O . ASP A 1 82 ? 0.553 8.633 13.947 1.00 94.56 82 ASP A O 1
ATOM 656 N N . LEU A 1 83 ? -1.455 7.898 14.635 1.00 93.25 83 LEU A N 1
ATOM 657 C CA . LEU A 1 83 ? -1.172 6.487 14.369 1.00 93.25 83 LEU A CA 1
ATOM 658 C C . LEU A 1 83 ? -1.054 6.199 12.869 1.00 93.25 83 LEU A C 1
ATOM 660 O O . LEU A 1 83 ? -0.100 5.534 12.468 1.00 93.25 83 LEU A O 1
ATOM 664 N N . ASP A 1 84 ? -1.972 6.709 12.045 1.00 89.94 84 ASP A N 1
ATOM 665 C CA . ASP A 1 84 ? -1.923 6.540 10.585 1.00 89.94 84 ASP A CA 1
ATOM 666 C C . ASP A 1 84 ? -0.616 7.099 10.003 1.00 89.94 84 ASP A C 1
ATOM 668 O O . ASP A 1 84 ? 0.109 6.418 9.272 1.00 89.94 84 ASP A O 1
ATOM 672 N N . LYS A 1 85 ? -0.239 8.307 10.427 1.00 88.81 85 LYS A N 1
ATOM 673 C CA . LYS A 1 85 ? 1.005 8.949 10.001 1.00 88.81 85 LYS A CA 1
ATOM 674 C C . LYS A 1 85 ? 2.249 8.169 10.428 1.00 88.81 85 LYS A C 1
ATOM 676 O O . LYS A 1 85 ? 3.215 8.088 9.675 1.00 88.81 85 LYS A O 1
ATOM 681 N N . THR A 1 86 ? 2.235 7.612 11.637 1.00 89.62 86 THR A N 1
ATOM 682 C CA . THR A 1 86 ? 3.391 6.907 12.208 1.00 89.62 86 THR A CA 1
ATOM 683 C C . THR A 1 86 ? 3.584 5.520 11.597 1.00 89.62 86 THR A C 1
ATOM 685 O O . THR A 1 86 ? 4.720 5.116 11.360 1.00 89.62 86 THR A O 1
ATOM 688 N N . TRP A 1 87 ? 2.493 4.786 11.356 1.00 88.25 87 TRP A N 1
ATOM 689 C CA . TRP A 1 87 ? 2.551 3.364 11.003 1.00 88.25 87 TRP A CA 1
ATOM 690 C C . TRP A 1 87 ? 2.221 3.060 9.542 1.00 88.25 87 TRP A C 1
ATOM 692 O O . TRP A 1 87 ? 2.754 2.090 9.012 1.00 88.25 87 TRP A O 1
ATOM 702 N N . VAL A 1 88 ? 1.367 3.852 8.889 1.00 83.75 88 VAL A N 1
ATOM 703 C CA . VAL A 1 88 ? 0.877 3.567 7.528 1.00 83.75 88 VAL A CA 1
ATOM 704 C C . VAL A 1 88 ? 1.596 4.428 6.492 1.00 83.75 88 VAL A C 1
ATOM 706 O O . VAL A 1 88 ? 2.102 3.922 5.492 1.00 83.75 88 VAL A O 1
ATOM 709 N N . ARG A 1 89 ? 1.697 5.736 6.746 1.00 72.50 89 ARG A N 1
ATOM 710 C CA . ARG A 1 89 ? 2.264 6.724 5.810 1.00 72.50 89 ARG A CA 1
ATOM 711 C C . ARG A 1 89 ? 3.722 7.078 6.106 1.00 72.50 89 ARG A C 1
ATOM 713 O O . ARG A 1 89 ? 4.128 8.225 5.959 1.00 72.50 89 ARG A O 1
ATOM 720 N N . TYR A 1 90 ? 4.516 6.100 6.537 1.00 67.56 90 TYR A N 1
ATOM 721 C CA . TYR A 1 90 ? 5.901 6.349 6.945 1.00 67.56 90 TYR A CA 1
ATOM 722 C C . TYR A 1 90 ? 6.802 6.798 5.783 1.00 67.56 90 TYR A C 1
ATOM 724 O O . TYR A 1 90 ? 7.714 7.599 5.983 1.00 67.56 90 TYR A O 1
ATOM 732 N N . GLN A 1 91 ? 6.556 6.290 4.572 1.00 69.94 91 GLN A N 1
ATOM 733 C CA . GLN A 1 91 ? 7.414 6.529 3.420 1.00 69.94 91 GLN A CA 1
ATOM 734 C C . GLN A 1 91 ? 6.605 7.049 2.236 1.00 69.94 91 GLN A C 1
ATOM 736 O O . GLN A 1 91 ? 5.735 6.369 1.698 1.00 69.94 91 GLN A O 1
ATOM 741 N N . GLU A 1 92 ? 6.905 8.274 1.818 1.00 67.31 92 GLU A N 1
ATOM 742 C CA . GLU A 1 92 ? 6.386 8.816 0.572 1.00 67.31 92 GLU A CA 1
ATOM 743 C C . GLU A 1 92 ? 7.232 8.245 -0.566 1.00 67.31 92 GLU A C 1
ATOM 745 O O . GLU A 1 92 ? 8.377 8.644 -0.790 1.00 67.31 92 GLU A O 1
ATOM 750 N N . CYS A 1 93 ? 6.678 7.262 -1.277 1.00 73.88 93 CYS A N 1
ATOM 751 C CA . CYS A 1 93 ? 7.166 6.943 -2.607 1.00 73.88 93 CYS A CA 1
ATOM 752 C C . CYS A 1 93 ? 6.909 8.165 -3.473 1.00 73.88 93 CYS A C 1
ATOM 754 O O . CYS A 1 93 ? 5.776 8.417 -3.884 1.00 73.88 93 CYS A O 1
ATOM 756 N N . ASP A 1 94 ? 7.969 8.938 -3.706 1.00 64.31 94 ASP A N 1
ATOM 757 C CA . ASP A 1 9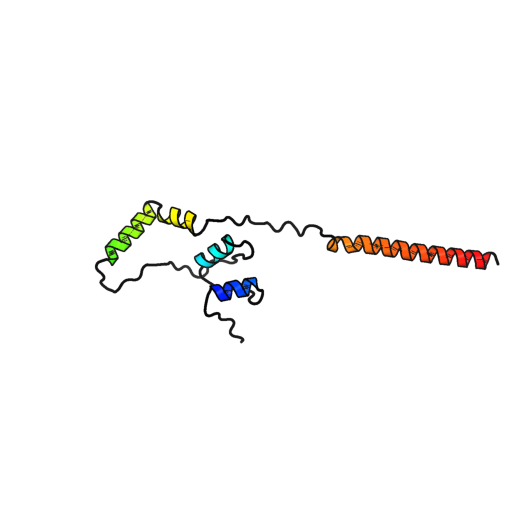4 ? 7.917 10.060 -4.623 1.00 64.31 94 ASP A CA 1
ATOM 758 C C . ASP A 1 94 ? 7.350 9.520 -5.931 1.00 64.31 94 ASP A C 1
ATOM 760 O O . ASP A 1 94 ? 7.838 8.503 -6.447 1.00 64.31 94 ASP A O 1
ATOM 764 N N . SER A 1 95 ? 6.267 10.129 -6.414 1.00 60.50 95 SER A N 1
ATOM 765 C CA . SER A 1 95 ? 5.682 9.767 -7.691 1.00 60.50 95 SER A CA 1
ATOM 766 C C . SER A 1 95 ? 6.760 10.050 -8.718 1.00 60.50 95 SER A C 1
ATOM 768 O O . SER A 1 95 ? 6.887 11.171 -9.212 1.00 60.50 95 SER A O 1
ATOM 770 N N . ARG A 1 96 ? 7.581 9.038 -9.012 1.00 53.50 96 ARG A N 1
ATOM 771 C CA . ARG A 1 96 ? 8.444 9.005 -10.173 1.00 53.50 96 ARG A CA 1
ATOM 772 C C . ARG A 1 96 ? 7.466 9.018 -11.329 1.00 53.50 96 ARG A C 1
ATOM 774 O O . ARG A 1 96 ? 7.096 7.974 -11.852 1.00 53.50 96 ARG A O 1
ATOM 781 N N . SER A 1 97 ? 7.001 10.219 -11.681 1.00 48.06 97 SER A N 1
ATOM 782 C CA . SER A 1 97 ? 6.604 10.580 -13.025 1.00 48.06 97 SER A CA 1
ATOM 783 C C . SER A 1 97 ? 7.654 9.905 -13.864 1.00 48.06 97 SER A C 1
ATOM 785 O O . SER A 1 97 ? 8.808 10.335 -13.794 1.00 48.06 97 SER A O 1
ATOM 787 N N . ASN A 1 98 ? 7.284 8.785 -14.491 1.00 53.97 98 ASN A N 1
ATOM 788 C CA . ASN A 1 98 ? 8.173 7.989 -15.312 1.00 53.97 98 ASN A CA 1
ATOM 789 C C . ASN A 1 98 ? 8.915 8.997 -16.168 1.00 53.97 98 ASN A C 1
ATOM 791 O O . ASN A 1 98 ? 8.301 9.616 -17.040 1.00 53.97 98 ASN A O 1
ATOM 795 N N . ALA A 1 99 ? 10.177 9.279 -15.819 1.00 52.50 99 ALA A N 1
ATOM 796 C CA . ALA A 1 99 ? 10.962 10.214 -16.591 1.00 52.50 99 ALA A CA 1
ATOM 797 C C . ALA A 1 99 ? 10.885 9.628 -17.998 1.00 52.50 99 ALA A C 1
ATOM 799 O O . ALA A 1 99 ? 11.135 8.421 -18.127 1.00 52.50 99 ALA A O 1
ATOM 800 N N . PRO A 1 100 ? 10.385 10.393 -18.989 1.00 53.50 100 PRO A N 1
ATOM 801 C CA . PRO A 1 100 ? 10.076 9.852 -20.304 1.00 53.50 100 PRO A CA 1
ATOM 802 C C . PRO A 1 100 ? 11.286 9.048 -20.729 1.00 53.50 100 PRO A C 1
ATOM 804 O O . PRO A 1 100 ? 12.380 9.612 -20.665 1.00 53.50 100 PRO A O 1
ATOM 807 N N . ALA A 1 101 ? 11.067 7.747 -20.993 1.00 59.69 101 ALA A N 1
ATOM 808 C CA . ALA A 1 101 ? 12.103 6.720 -21.081 1.00 59.69 101 ALA A CA 1
ATOM 809 C C . ALA A 1 101 ? 13.384 7.361 -21.592 1.00 59.69 101 ALA A C 1
ATOM 811 O O . ALA A 1 101 ? 13.432 7.792 -22.750 1.00 59.69 101 ALA A O 1
ATOM 812 N N . THR A 1 102 ? 14.338 7.580 -20.678 1.00 52.19 102 THR A N 1
ATOM 813 C CA . THR A 1 102 ? 15.538 8.357 -20.985 1.00 52.19 102 THR A CA 1
ATOM 814 C C . THR A 1 102 ? 16.109 7.774 -22.264 1.00 52.19 102 THR A C 1
ATOM 816 O O . THR A 1 102 ? 16.135 6.549 -22.401 1.00 52.19 102 THR A O 1
ATOM 819 N N . LEU A 1 103 ? 16.448 8.625 -23.242 1.00 56.03 103 LEU A N 1
ATOM 820 C CA . LEU A 1 103 ? 16.987 8.183 -24.529 1.00 56.03 103 LEU A CA 1
ATOM 821 C C . LEU A 1 103 ? 18.229 7.322 -24.268 1.00 56.03 103 LEU A C 1
ATOM 823 O O . LEU A 1 103 ? 19.342 7.821 -24.132 1.00 56.03 103 LEU A O 1
ATOM 827 N N . THR A 1 104 ? 18.008 6.022 -24.127 1.00 62.72 104 THR A N 1
ATOM 828 C CA . THR A 1 104 ? 19.028 5.030 -23.835 1.00 62.72 104 THR A CA 1
ATOM 829 C C . THR A 1 104 ? 19.621 4.620 -25.177 1.00 62.72 104 THR A C 1
ATOM 831 O O . THR A 1 104 ? 18.973 4.771 -26.216 1.00 62.72 104 THR A O 1
ATOM 834 N N . PHE A 1 105 ? 20.860 4.127 -25.181 1.00 63.28 105 PHE A N 1
ATOM 835 C CA . PHE A 1 105 ? 21.611 3.757 -26.390 1.00 63.28 105 PHE A CA 1
ATOM 836 C C . PHE A 1 105 ? 20.811 2.937 -27.420 1.00 63.28 105 PHE A C 1
ATOM 838 O O . PHE A 1 105 ? 21.049 3.069 -28.619 1.00 63.28 105 PHE A O 1
ATOM 845 N N . GLU A 1 106 ? 19.831 2.156 -26.969 1.00 71.69 106 GLU A N 1
ATOM 846 C CA . GLU A 1 106 ? 18.926 1.363 -27.804 1.00 71.69 106 GLU A CA 1
ATOM 847 C C . GLU A 1 106 ? 18.089 2.217 -28.774 1.00 71.69 106 GLU A C 1
ATOM 849 O O . GLU A 1 106 ? 17.977 1.889 -29.954 1.00 71.69 106 GLU A O 1
ATOM 854 N N . ASN A 1 107 ? 17.610 3.385 -28.337 1.00 73.56 107 ASN A N 1
ATOM 855 C CA . ASN A 1 107 ? 16.803 4.284 -29.169 1.00 73.56 107 ASN A CA 1
ATOM 856 C C . ASN A 1 107 ? 17.648 5.056 -30.203 1.00 73.56 107 ASN A C 1
ATOM 858 O O . ASN A 1 107 ? 17.115 5.531 -31.204 1.00 73.56 107 ASN A O 1
ATOM 862 N N . MET A 1 108 ? 18.969 5.166 -29.998 1.00 82.88 108 MET A N 1
ATOM 863 C CA . MET A 1 108 ? 19.904 5.811 -30.936 1.00 82.88 108 MET A CA 1
ATOM 864 C C . MET A 1 108 ? 20.588 4.808 -31.884 1.00 82.88 108 MET A C 1
ATOM 866 O O . MET A 1 108 ? 21.333 5.212 -32.780 1.00 82.88 108 MET A O 1
ATOM 870 N N . ALA A 1 109 ? 20.308 3.506 -31.746 1.00 83.31 109 ALA A N 1
ATOM 871 C CA . ALA A 1 109 ? 20.887 2.448 -32.577 1.00 83.31 109 ALA A CA 1
ATOM 872 C C . ALA A 1 109 ? 20.668 2.681 -34.085 1.00 83.31 109 ALA A C 1
ATOM 874 O O . ALA A 1 109 ? 21.555 2.399 -34.891 1.00 83.31 109 ALA A O 1
ATOM 875 N N . GLY A 1 110 ? 19.532 3.277 -34.469 1.00 86.31 110 GLY A N 1
ATOM 876 C CA . GLY A 1 110 ? 19.236 3.620 -35.863 1.00 86.31 110 GLY A CA 1
ATOM 877 C C . GLY A 1 110 ? 20.260 4.571 -36.494 1.00 86.31 110 GLY A C 1
ATOM 878 O O . GLY A 1 110 ? 20.640 4.384 -37.649 1.00 86.31 110 GLY A O 1
ATOM 879 N N . VAL A 1 111 ? 20.776 5.544 -35.734 1.00 90.94 111 VAL A N 1
ATOM 880 C CA . VAL A 1 111 ? 21.787 6.496 -36.229 1.00 90.94 111 VAL A CA 1
ATOM 881 C C . VAL A 1 111 ? 23.112 5.779 -36.490 1.00 90.94 111 VAL A C 1
ATOM 883 O O . VAL A 1 111 ? 23.717 5.964 -37.545 1.00 90.94 111 VAL A O 1
ATOM 886 N N . PHE A 1 112 ? 23.538 4.904 -35.576 1.00 90.06 112 PHE A N 1
ATOM 887 C CA . PHE A 1 112 ? 24.764 4.121 -35.750 1.00 90.06 112 PHE A CA 1
ATOM 888 C C . PHE A 1 112 ? 24.676 3.153 -36.935 1.00 90.06 112 PHE A C 1
ATOM 890 O O . PHE A 1 112 ? 25.633 3.037 -37.701 1.00 90.06 112 PHE A O 1
ATOM 897 N N . MET A 1 113 ? 23.519 2.515 -37.135 1.00 91.25 113 MET A N 1
ATOM 898 C CA . MET A 1 113 ? 23.279 1.626 -38.277 1.00 91.25 113 MET A CA 1
ATOM 899 C C . MET A 1 113 ? 23.343 2.373 -39.615 1.00 91.25 113 MET A C 1
ATOM 901 O O . MET A 1 113 ? 23.934 1.864 -40.567 1.00 91.25 113 MET A O 1
ATOM 905 N N . LEU A 1 114 ? 22.800 3.594 -39.689 1.00 95.25 114 LEU A N 1
ATOM 906 C CA . LEU A 1 114 ? 22.889 4.424 -40.894 1.00 95.25 114 LEU A CA 1
ATOM 907 C C . LEU A 1 114 ? 24.334 4.812 -41.224 1.00 95.25 114 LEU A C 1
ATOM 909 O O . LEU A 1 114 ? 24.743 4.711 -42.380 1.00 95.25 114 LEU A O 1
ATOM 913 N N . VAL A 1 115 ? 25.121 5.210 -40.222 1.00 95.62 115 VAL A N 1
ATOM 914 C CA . VAL A 1 115 ? 26.539 5.554 -40.418 1.00 95.62 115 VAL A CA 1
ATOM 915 C C . VAL A 1 115 ? 27.336 4.331 -40.877 1.00 95.62 115 VAL A C 1
ATOM 917 O O . VAL A 1 115 ? 28.086 4.422 -41.848 1.00 95.62 115 VAL A O 1
ATOM 920 N N . ALA A 1 116 ? 27.137 3.173 -40.242 1.00 95.56 116 ALA A N 1
ATOM 921 C CA . ALA A 1 116 ? 27.794 1.928 -40.638 1.00 95.56 116 ALA A CA 1
ATOM 922 C C . ALA A 1 116 ? 27.432 1.519 -42.076 1.00 95.56 116 ALA A C 1
ATOM 924 O O . ALA A 1 116 ? 28.318 1.197 -42.870 1.00 95.56 116 ALA A O 1
ATOM 925 N N . GLY A 1 117 ? 26.149 1.601 -42.441 1.00 97.00 117 GLY A N 1
A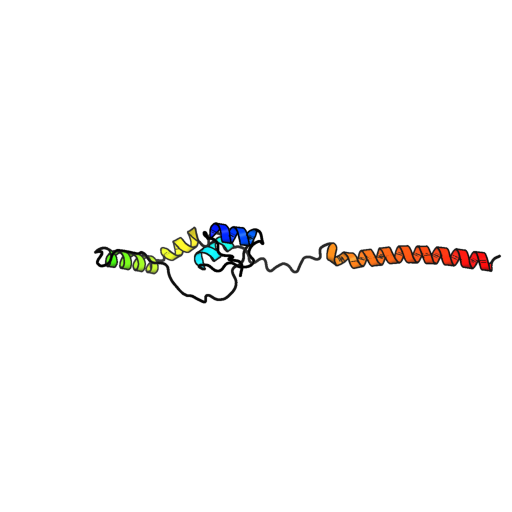TOM 926 C CA . GLY A 1 117 ? 25.687 1.352 -43.807 1.00 97.00 117 GLY A CA 1
ATOM 927 C C . GLY A 1 117 ? 26.311 2.310 -44.825 1.00 97.00 117 GLY A C 1
ATOM 928 O O . GLY A 1 117 ? 26.748 1.874 -45.890 1.00 97.00 117 GLY A O 1
ATOM 929 N N . GLY A 1 118 ? 26.433 3.595 -44.477 1.00 97.12 118 GLY A N 1
ATOM 930 C CA . GLY A 1 118 ? 27.089 4.604 -45.310 1.00 97.12 118 GLY A CA 1
ATOM 931 C C . GLY A 1 118 ? 28.567 4.301 -45.569 1.00 97.12 118 GLY A C 1
ATOM 932 O O . GLY A 1 118 ? 29.028 4.431 -46.701 1.00 97.12 118 GLY A O 1
ATOM 933 N N . ILE A 1 119 ? 29.296 3.828 -44.554 1.00 96.81 119 ILE A N 1
ATOM 934 C CA . ILE A 1 119 ? 30.704 3.424 -44.697 1.00 96.81 119 ILE A CA 1
ATOM 935 C C . ILE A 1 119 ? 30.828 2.234 -45.657 1.00 96.81 119 ILE A C 1
ATOM 937 O O . ILE A 1 119 ? 31.644 2.271 -46.577 1.00 96.81 119 ILE A O 1
ATOM 941 N N . VAL A 1 120 ? 29.996 1.201 -45.494 1.00 96.94 120 VAL A N 1
ATOM 942 C CA . VAL A 1 120 ? 30.020 0.008 -46.360 1.00 96.94 120 VAL A CA 1
ATOM 943 C C . VAL A 1 120 ? 29.671 0.362 -47.808 1.00 96.94 120 VAL A C 1
ATOM 945 O O . VAL A 1 120 ? 30.377 -0.049 -48.730 1.00 96.94 120 VAL A O 1
ATOM 948 N N . ALA A 1 121 ? 28.624 1.163 -48.019 1.00 96.38 121 ALA A N 1
ATOM 949 C CA . ALA A 1 121 ? 28.233 1.621 -49.349 1.00 96.38 121 ALA A CA 1
ATOM 950 C C . ALA A 1 121 ? 29.326 2.485 -50.000 1.00 96.38 121 ALA A C 1
ATOM 952 O O . ALA A 1 121 ? 29.623 2.312 -51.180 1.00 96.38 121 ALA A O 1
ATOM 953 N N . GLY A 1 122 ? 29.971 3.367 -49.229 1.00 96.81 122 GLY A N 1
ATOM 954 C CA . GLY A 1 122 ? 31.087 4.187 -49.701 1.00 96.81 122 GLY A CA 1
ATOM 955 C C . GLY A 1 122 ? 32.278 3.346 -50.160 1.00 96.81 122 GLY A C 1
ATOM 956 O O . GLY A 1 122 ? 32.802 3.568 -51.251 1.00 96.81 122 GLY A O 1
ATOM 957 N N . ILE A 1 123 ? 32.659 2.329 -49.381 1.00 96.12 123 ILE A N 1
ATOM 958 C CA . ILE A 1 123 ? 33.714 1.381 -49.766 1.00 96.12 123 ILE A CA 1
ATOM 959 C C . ILE A 1 123 ? 33.345 0.676 -51.079 1.00 96.12 123 ILE A C 1
ATOM 961 O O . ILE A 1 123 ? 34.172 0.591 -51.986 1.00 96.12 123 ILE A O 1
ATOM 965 N N . PHE A 1 124 ? 32.098 0.218 -51.218 1.00 95.88 124 PHE A N 1
ATOM 966 C CA . PHE A 1 124 ? 31.635 -0.467 -52.426 1.00 95.88 124 PHE A CA 1
ATOM 967 C C . PHE A 1 124 ? 31.669 0.435 -53.669 1.00 95.88 124 PHE A C 1
ATOM 969 O O . PHE A 1 124 ? 32.145 0.016 -54.724 1.00 95.88 124 PHE A O 1
ATOM 976 N N . LEU A 1 125 ? 31.237 1.693 -53.540 1.00 95.94 125 LEU A N 1
ATOM 977 C CA . LEU A 1 125 ? 31.290 2.675 -54.625 1.00 95.94 125 LEU A CA 1
ATOM 978 C C . LEU A 1 125 ? 32.726 2.964 -55.075 1.00 95.94 125 LEU A C 1
ATOM 980 O O . LEU A 1 125 ? 32.981 3.010 -56.277 1.00 95.94 125 LEU A O 1
ATOM 984 N N . ILE A 1 126 ? 33.671 3.083 -54.135 1.00 96.19 126 ILE A N 1
ATOM 985 C CA . ILE A 1 126 ? 35.093 3.281 -54.453 1.00 96.19 126 ILE A CA 1
ATOM 986 C C . ILE A 1 126 ? 35.638 2.093 -55.258 1.00 96.19 126 ILE A C 1
ATOM 988 O O . ILE A 1 126 ? 36.309 2.292 -56.273 1.00 96.19 126 ILE A O 1
ATOM 992 N N . PHE A 1 127 ? 35.327 0.855 -54.858 1.00 94.88 127 PHE A N 1
ATOM 993 C CA . PHE A 1 127 ? 35.742 -0.331 -55.614 1.00 94.88 127 PHE A CA 1
ATOM 994 C C . PHE A 1 127 ? 35.165 -0.352 -57.038 1.00 94.88 127 PHE A C 1
ATOM 996 O O . PHE A 1 127 ? 35.897 -0.660 -57.982 1.00 94.88 127 PHE A O 1
ATOM 1003 N N . ILE A 1 128 ? 33.888 0.010 -57.209 1.00 94.19 128 ILE A N 1
ATOM 1004 C CA . ILE A 1 128 ? 33.251 0.101 -58.531 1.00 94.19 128 ILE A CA 1
ATOM 1005 C C . ILE A 1 128 ? 33.927 1.170 -59.392 1.00 94.19 128 ILE A C 1
ATOM 1007 O O . ILE A 1 128 ? 34.222 0.914 -60.558 1.00 94.19 128 ILE A O 1
ATOM 1011 N N . GLU A 1 129 ? 34.192 2.355 -58.840 1.00 93.94 129 GLU A N 1
ATOM 1012 C CA . GLU A 1 129 ? 34.805 3.453 -59.590 1.00 93.94 129 GLU A CA 1
ATOM 1013 C C . GLU A 1 129 ? 36.205 3.076 -60.092 1.00 93.94 129 GLU A C 1
ATOM 1015 O O . GLU A 1 129 ? 36.537 3.320 -61.254 1.00 93.94 129 GLU A O 1
ATOM 1020 N N . ILE A 1 130 ? 37.009 2.424 -59.247 1.00 93.69 130 ILE A N 1
ATOM 1021 C CA . ILE A 1 130 ? 38.347 1.948 -59.618 1.00 93.69 130 ILE A CA 1
ATOM 1022 C C . ILE A 1 130 ? 38.263 0.891 -60.726 1.00 93.69 130 ILE A C 1
ATOM 1024 O O . ILE A 1 130 ? 39.042 0.946 -61.679 1.00 93.69 130 ILE A O 1
ATOM 1028 N N . ALA A 1 131 ? 37.324 -0.055 -60.631 1.00 91.19 131 ALA A N 1
ATOM 1029 C CA . ALA A 1 131 ? 37.123 -1.073 -61.661 1.00 91.19 131 ALA A CA 1
ATOM 1030 C C . ALA A 1 131 ? 36.667 -0.457 -62.993 1.00 91.19 131 ALA A C 1
ATOM 1032 O O . ALA A 1 131 ? 37.202 -0.810 -64.042 1.00 91.19 131 ALA A O 1
ATOM 1033 N N . TYR A 1 132 ? 35.732 0.497 -62.952 1.00 92.44 132 TYR A N 1
ATOM 1034 C CA . TYR A 1 132 ? 35.231 1.187 -64.140 1.00 92.44 132 TYR A CA 1
ATOM 1035 C C . TYR A 1 132 ? 36.319 2.019 -64.826 1.00 92.44 132 TYR A C 1
ATOM 1037 O O . TYR A 1 132 ? 36.474 1.930 -66.043 1.00 92.44 132 TYR A O 1
ATOM 1045 N N . LYS A 1 133 ? 37.118 2.781 -64.062 1.00 90.94 133 LYS A N 1
ATOM 1046 C CA . LYS A 1 133 ? 38.260 3.528 -64.614 1.00 90.94 133 LYS A CA 1
ATOM 1047 C C . LYS A 1 133 ? 39.296 2.586 -65.225 1.00 90.94 133 LYS A C 1
ATOM 1049 O O . LYS A 1 133 ? 39.634 2.754 -66.388 1.00 90.94 133 LYS A O 1
ATOM 1054 N N . ARG A 1 134 ? 39.698 1.519 -64.519 1.00 86.44 134 ARG A N 1
ATOM 1055 C CA . ARG A 1 134 ? 40.632 0.515 -65.069 1.00 86.44 134 ARG A CA 1
ATOM 1056 C C . ARG A 1 134 ? 40.135 -0.149 -66.352 1.00 86.44 134 ARG A C 1
ATOM 1058 O O . ARG A 1 134 ? 40.963 -0.463 -67.192 1.00 86.44 134 ARG A O 1
ATOM 1065 N N . HIS A 1 135 ? 38.832 -0.390 -66.496 1.00 79.75 135 HIS A N 1
ATOM 1066 C CA . HIS A 1 135 ? 38.271 -0.976 -67.718 1.00 79.75 135 HIS A CA 1
ATOM 1067 C C . HIS A 1 135 ? 38.139 0.019 -68.873 1.00 79.75 135 HIS A C 1
ATOM 1069 O O . HIS A 1 135 ? 38.093 -0.410 -70.019 1.00 79.75 135 HIS A O 1
ATOM 1075 N N . LYS A 1 136 ? 38.024 1.318 -68.581 1.00 77.94 136 LYS A N 1
ATOM 1076 C CA . LYS A 1 136 ? 37.957 2.378 -69.591 1.00 77.94 136 LYS A CA 1
ATOM 1077 C C . LYS A 1 136 ? 39.343 2.830 -70.062 1.00 77.94 136 LYS A C 1
ATOM 1079 O O . LYS A 1 136 ? 39.469 3.277 -71.197 1.00 77.94 136 LYS A O 1
ATOM 1084 N N . ASP A 1 137 ? 40.343 2.719 -69.191 1.00 60.66 137 ASP A N 1
ATOM 1085 C CA . ASP A 1 137 ? 41.742 3.054 -69.471 1.00 60.66 137 ASP A CA 1
ATOM 1086 C C . ASP A 1 137 ? 42.546 1.863 -70.052 1.00 60.66 137 ASP A C 1
ATOM 1088 O O . ASP A 1 137 ? 43.733 2.019 -70.343 1.00 60.66 137 ASP A O 1
ATOM 1092 N N . ALA A 1 138 ? 41.921 0.687 -70.208 1.00 53.12 138 ALA A N 1
ATOM 1093 C CA . ALA A 1 138 ? 42.465 -0.507 -70.869 1.00 53.12 138 ALA A CA 1
ATOM 1094 C C . ALA A 1 138 ? 41.893 -0.661 -72.285 1.00 53.12 138 ALA A C 1
ATOM 1096 O O . ALA A 1 138 ? 42.669 -1.064 -73.180 1.00 53.12 138 ALA A O 1
#

Radius of gyration: 32.31 Å; chains: 1; bounding box: 67×36×100 Å

pLDDT: mean 86.78, std 13.03, range [43.97, 97.38]

Organism: Taeniopygia guttata (NCBI:txid59729)

Secondary structure (DSSP, 8-state):
------SSHHHHHHHHHTTS-S-----HHHHHHHHHHSTT----S---S---------TT-THHHHHHHHHHHHHHTSHHHHHHHHHTSS---------S----TTTTHHHHHHHHHHHHHHHHHHHHHHHHHHHH--

InterPro domains:
  IPR015683 Ionotropic glutamate receptor [PTHR18966] (3-134)

Sequence (138 aa):
MEKHNYESAAEAIQAVRDNKLHAFIWDSAVLEFEASQKCDLVTTGELFFRSGFGIGMRKDSPWKQNVSLAILKSHENGFMEDLDKTWVRYQECDSRSNAPATLTFENMAGVFMLVAGGIVAGIFLIFIEIAYKRHKDA

Foldseek 3Di:
DDPPDDPDPVVVVVCCVVVVDVDDDDDPLVQLQVCQVDVSDDDDDDDPDDDDDDDDDDPPDPCPVVVVVVVVVCVVVCVVVVCCVVRRNVGDPDPCPVPPPPCDVVVCVVVVVVVVVVVVVVVVVVVVVVVVVVVVVD